Protein AF-A0A8D8T122-F1 (afdb_monomer)

Radius of gyration: 18.02 Å; Cα contacts (8 Å, |Δi|>4): 132; chains: 1; bounding box: 48×34×46 Å

pLDDT: mean 83.06, std 12.0, range [31.55, 92.88]

Mean predicted aligned error: 7.13 Å

Foldseek 3Di:
DLVVLVVVCCVPPVVVCLPLVNDDPDPVSLVVSQVVVLVSLVVSCVVVVHDQPPVDSVVSCVVVVNDGSQLVNLLCLQVVVLCVVVVVDDDPVLVVVWAADDDPDDDLQQQGTDADDDPDPCNCPPSSRVSSVSVSVVVNVVDDSHPDDSVRSVVVSPPPDDDPDD

Solvent-accessible surface area (backbone atoms only — not comparable to full-atom values): 10067 Å² total; per-residue (Å²): 111,71,66,59,54,48,52,50,41,46,67,62,53,46,49,60,58,66,37,83,87,62,61,66,84,52,67,70,55,43,51,54,56,46,48,56,56,49,52,51,49,52,54,48,26,65,75,71,72,51,84,64,66,93,79,51,57,65,66,58,26,64,76,66,72,49,78,57,66,66,60,48,52,53,51,47,34,46,50,51,51,40,30,43,75,71,62,74,42,90,47,72,67,66,54,70,73,57,45,72,44,79,73,94,60,96,60,94,72,51,48,52,46,48,80,82,88,55,96,45,68,68,56,56,62,28,69,71,51,42,24,44,53,51,44,26,57,43,21,63,76,68,50,56,72,87,80,51,51,73,68,54,56,50,57,70,58,68,65,87,73,69,73,86,77,125

Structure (mmCIF, N/CA/C/O backbone):
data_AF-A0A8D8T122-F1
#
_entry.id   AF-A0A8D8T122-F1
#
loop_
_atom_site.group_PDB
_atom_site.id
_atom_site.type_symbol
_atom_site.label_atom_id
_atom_site.label_alt_id
_atom_site.label_comp_id
_atom_site.label_asym_id
_atom_site.label_entity_id
_atom_site.label_seq_id
_atom_site.pdbx_PDB_ins_code
_atom_site.Cartn_x
_atom_site.Cartn_y
_atom_site.Cartn_z
_atom_site.occupancy
_atom_site.B_iso_or_equiv
_atom_site.auth_seq_id
_atom_site.auth_comp_id
_atom_site.auth_asym_id
_atom_site.auth_atom_id
_atom_site.pdbx_PDB_model_num
ATOM 1 N N . MET A 1 1 ? -19.895 -8.029 19.177 1.00 60.66 1 MET A N 1
ATOM 2 C CA . MET A 1 1 ? -20.663 -7.112 18.299 1.00 60.66 1 MET A CA 1
ATOM 3 C C . MET A 1 1 ? -19.751 -6.285 17.391 1.00 60.66 1 MET A C 1
ATOM 5 O O . MET A 1 1 ? -19.967 -6.300 16.189 1.00 60.66 1 MET A O 1
ATOM 9 N N . ASN A 1 2 ? -18.708 -5.633 17.921 1.00 74.38 2 ASN A N 1
ATOM 10 C CA . ASN A 1 2 ? -17.794 -4.807 17.112 1.00 74.38 2 ASN A CA 1
ATOM 11 C C . ASN A 1 2 ? -17.036 -5.600 16.032 1.00 74.38 2 ASN A C 1
ATOM 13 O O . ASN A 1 2 ? -16.929 -5.125 14.909 1.00 74.38 2 ASN A O 1
ATOM 17 N N . GLU A 1 3 ? -16.600 -6.830 16.323 1.00 81.88 3 GLU A N 1
ATOM 18 C CA . GLU A 1 3 ? -15.929 -7.681 15.324 1.00 81.88 3 GLU A CA 1
ATOM 19 C C . GLU A 1 3 ? -16.839 -8.051 14.141 1.00 81.88 3 GLU A C 1
ATOM 21 O O . GLU A 1 3 ? -16.412 -7.989 12.994 1.00 81.88 3 GLU A O 1
ATOM 26 N N . VAL A 1 4 ? -18.126 -8.323 14.383 1.00 90.31 4 VAL A N 1
ATOM 27 C CA . VAL A 1 4 ? -19.098 -8.618 13.310 1.00 90.31 4 VAL A CA 1
ATOM 28 C C . VAL A 1 4 ? -19.284 -7.409 12.388 1.00 90.31 4 VAL A C 1
ATOM 30 O O . VAL A 1 4 ? -19.324 -7.556 11.170 1.00 90.31 4 VAL A O 1
ATOM 33 N N . LEU A 1 5 ? -19.341 -6.200 12.957 1.00 89.12 5 LEU A N 1
ATOM 34 C CA . LEU A 1 5 ? -19.439 -4.960 12.182 1.00 89.12 5 LEU A CA 1
ATOM 35 C C . LEU A 1 5 ? -18.196 -4.726 11.317 1.00 89.12 5 LEU A C 1
ATOM 37 O O . LEU A 1 5 ? -18.330 -4.287 10.177 1.00 89.12 5 LEU A O 1
ATOM 41 N N . LYS A 1 6 ? -17.000 -5.043 11.831 1.00 89.31 6 LYS A N 1
ATOM 42 C CA . LYS A 1 6 ? -15.759 -4.976 11.046 1.00 89.31 6 LYS A CA 1
ATOM 43 C C . LYS A 1 6 ? -15.777 -5.965 9.889 1.00 89.31 6 LYS A C 1
ATOM 45 O O . LYS A 1 6 ? -15.469 -5.571 8.772 1.00 89.31 6 LYS A O 1
ATOM 50 N N . VAL A 1 7 ? -16.174 -7.215 10.139 1.00 91.69 7 VAL A N 1
ATOM 51 C CA . VAL A 1 7 ? -16.274 -8.244 9.092 1.00 91.69 7 VAL A CA 1
ATOM 52 C C . VAL A 1 7 ? -17.243 -7.800 7.998 1.00 91.69 7 VAL A C 1
ATOM 54 O O . VAL A 1 7 ? -16.901 -7.864 6.820 1.00 91.69 7 VAL A O 1
ATOM 57 N N . LEU A 1 8 ? -18.410 -7.269 8.372 1.00 92.88 8 LEU A N 1
ATOM 58 C CA . LEU A 1 8 ? -19.389 -6.759 7.413 1.00 92.88 8 LEU A CA 1
ATOM 59 C C . LEU A 1 8 ? -18.832 -5.579 6.602 1.00 92.88 8 LEU A C 1
ATOM 61 O O . LEU A 1 8 ? -18.941 -5.554 5.378 1.00 92.88 8 LEU A O 1
ATOM 65 N N . TYR A 1 9 ? -18.191 -4.620 7.271 1.00 92.25 9 TYR A N 1
ATOM 66 C CA . TYR A 1 9 ? -17.543 -3.494 6.604 1.00 92.25 9 TYR A CA 1
ATOM 67 C C . TYR A 1 9 ? -16.455 -3.962 5.627 1.00 92.25 9 TYR A C 1
ATOM 69 O O . TYR A 1 9 ? -16.396 -3.475 4.498 1.00 92.25 9 TYR A O 1
ATOM 77 N N . PHE A 1 10 ? -15.630 -4.936 6.019 1.00 90.75 10 PHE A N 1
ATOM 78 C CA . PHE A 1 10 ? -14.584 -5.485 5.159 1.00 90.75 10 PHE A CA 1
ATOM 79 C C . PHE A 1 10 ? -15.148 -6.225 3.946 1.00 90.75 10 PHE A C 1
ATOM 81 O O . PHE A 1 10 ? -14.649 -6.037 2.840 1.00 90.75 10 PHE A O 1
ATOM 88 N N . ALA A 1 11 ? -16.211 -7.005 4.138 1.00 91.69 11 ALA A N 1
ATOM 89 C CA . ALA A 1 11 ? -16.831 -7.782 3.074 1.00 91.69 11 ALA A CA 1
ATOM 90 C C . ALA A 1 11 ? -17.523 -6.911 2.015 1.00 91.69 11 ALA A C 1
ATOM 92 O O . ALA A 1 11 ? -17.420 -7.214 0.829 1.00 91.69 11 ALA A O 1
ATOM 93 N N . TYR A 1 12 ? -18.207 -5.835 2.421 1.00 91.38 12 TYR A N 1
ATOM 94 C CA . TYR A 1 12 ? -19.052 -5.047 1.512 1.00 91.38 12 TYR A CA 1
ATOM 95 C C . TYR A 1 12 ? -18.452 -3.709 1.092 1.00 91.38 12 TYR A C 1
ATOM 97 O O . TYR A 1 12 ? -18.531 -3.337 -0.073 1.00 91.38 12 TYR A O 1
ATOM 105 N N . VAL A 1 13 ? -17.897 -2.949 2.037 1.00 92.19 13 VAL A N 1
ATOM 106 C CA . VAL A 1 13 ? -17.431 -1.584 1.757 1.00 92.19 13 VAL A CA 1
ATOM 107 C C . VAL A 1 13 ? -15.966 -1.616 1.356 1.00 92.19 13 VAL A C 1
ATOM 109 O O . VAL A 1 13 ? -15.599 -1.111 0.298 1.00 92.19 13 VAL A O 1
ATOM 112 N N . ARG A 1 14 ? -15.123 -2.249 2.178 1.00 88.00 14 ARG A N 1
ATOM 113 C CA . ARG A 1 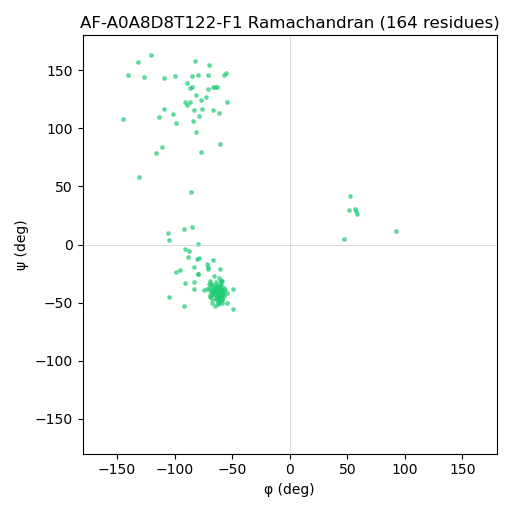14 ? -13.677 -2.269 1.946 1.00 88.00 14 ARG A CA 1
ATOM 114 C C . ARG A 1 14 ? -13.316 -3.003 0.657 1.00 88.00 14 ARG A C 1
ATOM 116 O O . ARG A 1 14 ? -12.491 -2.500 -0.093 1.00 88.00 14 ARG A O 1
ATOM 123 N N . SER A 1 15 ? -13.964 -4.133 0.377 1.00 89.31 15 SER A N 1
ATOM 124 C CA . SER A 1 15 ? -13.764 -4.908 -0.856 1.00 89.31 15 SER A CA 1
ATOM 125 C C . SER A 1 15 ? -13.968 -4.069 -2.125 1.00 89.31 15 SER A C 1
ATOM 127 O O . SER A 1 15 ? -13.155 -4.135 -3.043 1.00 89.31 15 SER A O 1
ATOM 129 N N . VAL A 1 16 ? -14.997 -3.217 -2.155 1.00 89.38 16 VAL A N 1
ATOM 130 C CA . VAL A 1 16 ? -15.258 -2.302 -3.275 1.00 89.38 16 VAL A CA 1
ATOM 131 C C . VAL A 1 16 ? -14.167 -1.239 -3.370 1.00 89.38 16 VAL A C 1
ATOM 133 O O . VAL A 1 16 ? -13.681 -0.959 -4.459 1.00 89.38 16 VAL A O 1
ATOM 136 N N . MET A 1 17 ? -13.746 -0.666 -2.243 1.00 86.38 17 MET A N 1
ATOM 137 C CA . MET A 1 17 ? -12.729 0.395 -2.212 1.00 86.38 17 MET A CA 1
ATOM 138 C C . MET A 1 17 ? -11.312 -0.089 -2.540 1.00 86.38 17 MET A C 1
ATOM 140 O O . MET A 1 17 ? -10.457 0.715 -2.906 1.00 86.38 17 MET A O 1
ATOM 144 N N . GLU A 1 18 ? -11.058 -1.386 -2.388 1.00 82.88 18 GLU A N 1
ATOM 145 C CA . GLU A 1 18 ? -9.779 -2.033 -2.696 1.00 82.88 18 GLU A CA 1
ATOM 146 C C . GLU A 1 18 ? -9.675 -2.487 -4.154 1.00 82.88 18 GLU A C 1
ATOM 148 O O . GLU A 1 18 ? -8.610 -2.918 -4.594 1.00 82.88 18 GLU A O 1
ATOM 153 N N . TYR A 1 19 ? -10.751 -2.364 -4.928 1.00 83.69 19 TYR A N 1
ATOM 154 C CA . TYR A 1 19 ? -10.727 -2.718 -6.336 1.00 83.69 19 TYR A CA 1
ATOM 155 C C . TYR A 1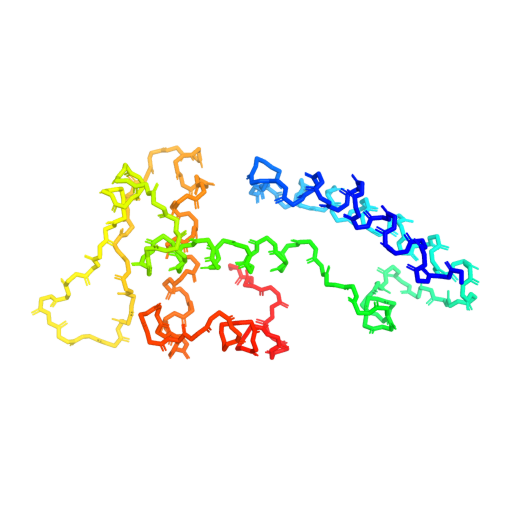 19 ? -9.737 -1.811 -7.102 1.00 83.69 19 TYR A C 1
ATOM 157 O O . TYR A 1 19 ? -9.750 -0.592 -6.908 1.00 83.69 19 TYR A O 1
ATOM 165 N N . PRO A 1 20 ? -8.892 -2.353 -8.005 1.00 73.62 20 PRO A N 1
ATOM 166 C CA . PRO A 1 20 ? -7.758 -1.635 -8.605 1.00 73.62 20 PRO A CA 1
ATOM 167 C C . PRO A 1 20 ? -8.136 -0.377 -9.401 1.00 73.62 20 PRO A C 1
ATOM 169 O O . PRO A 1 20 ? -7.289 0.505 -9.588 1.00 73.62 20 PRO A O 1
ATOM 172 N N . VAL A 1 21 ? -9.397 -0.275 -9.842 1.00 75.38 21 VAL A N 1
ATOM 173 C CA . VAL A 1 21 ? -9.953 0.920 -10.501 1.00 75.38 21 VAL A CA 1
ATOM 174 C C . VAL A 1 21 ? -10.097 2.094 -9.523 1.00 75.38 21 VAL A C 1
ATOM 176 O O . VAL A 1 21 ? -9.888 3.239 -9.915 1.00 75.38 21 VAL A O 1
ATOM 179 N N . TRP A 1 22 ? -10.358 1.841 -8.237 1.00 80.75 22 TRP A N 1
ATOM 180 C CA . TRP A 1 22 ? -10.501 2.867 -7.195 1.00 80.75 22 TRP A CA 1
ATOM 181 C C . TRP A 1 22 ? -9.158 3.273 -6.571 1.00 80.75 22 TRP A C 1
ATOM 183 O O . TRP A 1 22 ? -9.025 3.426 -5.356 1.00 80.75 22 TRP A O 1
ATOM 193 N N . SER A 1 23 ? -8.146 3.491 -7.411 1.00 83.06 23 SER A N 1
ATOM 194 C CA . SER A 1 23 ? -6.827 3.971 -6.990 1.00 83.06 23 SER A CA 1
ATOM 195 C C . SER A 1 23 ? -6.532 5.350 -7.581 1.00 83.06 23 SER A C 1
ATOM 197 O O . SER A 1 23 ? -5.801 5.461 -8.572 1.00 83.06 23 SER A O 1
ATOM 199 N N . PRO A 1 24 ? -7.103 6.415 -6.998 1.00 86.81 24 PRO A N 1
ATOM 200 C CA . PRO A 1 24 ? -6.899 7.761 -7.490 1.00 86.81 24 PRO A CA 1
ATOM 201 C C . PRO A 1 24 ? -5.478 8.252 -7.222 1.00 86.81 24 PRO A C 1
ATOM 203 O O . PRO A 1 24 ? -4.881 7.980 -6.178 1.00 86.81 24 PRO A O 1
ATOM 206 N N . HIS A 1 25 ? -4.969 9.055 -8.151 1.00 85.94 25 HIS A N 1
ATOM 207 C CA . HIS A 1 25 ? -3.702 9.750 -7.964 1.00 85.94 25 HIS A CA 1
ATOM 208 C C . HIS A 1 25 ? -3.866 11.056 -7.174 1.00 85.94 25 HIS A C 1
ATOM 210 O O . HIS A 1 25 ? -3.016 11.397 -6.355 1.00 85.94 25 HIS A O 1
ATOM 216 N N . TYR A 1 26 ? -4.955 11.792 -7.405 1.00 89.25 26 TYR A N 1
ATOM 217 C CA . TYR A 1 26 ? -5.130 13.112 -6.811 1.00 89.25 26 TYR A CA 1
ATOM 218 C C . TYR A 1 26 ? -5.393 13.033 -5.308 1.00 89.25 26 TYR A C 1
ATOM 220 O O . TYR A 1 26 ? -6.272 12.302 -4.852 1.00 89.25 26 TYR A O 1
ATOM 228 N N . GLU A 1 27 ? -4.693 13.874 -4.551 1.00 88.62 27 GLU A N 1
ATOM 229 C CA . GLU A 1 27 ? -4.767 13.909 -3.089 1.00 88.62 27 GLU A CA 1
ATOM 230 C C . GLU 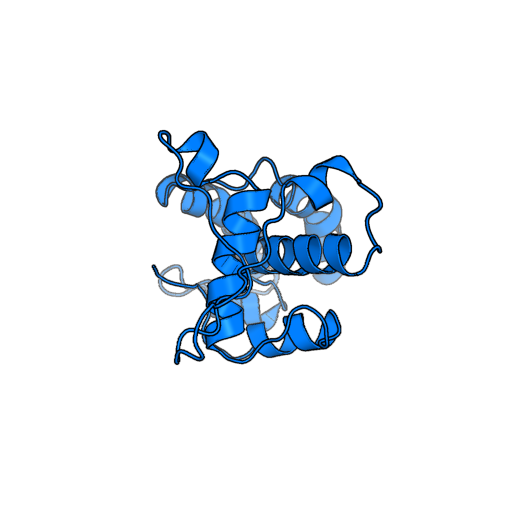A 1 27 ? -6.194 14.124 -2.565 1.00 88.62 27 GLU A C 1
ATOM 232 O O . GLU A 1 27 ? -6.626 13.473 -1.617 1.00 88.62 27 GLU A O 1
ATOM 237 N N . TYR A 1 28 ? -6.980 14.984 -3.218 1.00 91.94 28 TYR A N 1
ATOM 238 C CA . TYR A 1 28 ? -8.370 15.204 -2.814 1.00 91.94 28 TYR A CA 1
ATOM 239 C C . TYR A 1 28 ? -9.222 13.932 -2.964 1.00 91.94 28 TYR A C 1
ATOM 241 O O . TYR A 1 28 ? -10.044 13.640 -2.100 1.00 91.94 28 TYR A O 1
ATOM 249 N N . GLN A 1 29 ? -9.007 13.144 -4.023 1.00 89.81 29 GLN A N 1
ATOM 250 C CA . GLN A 1 29 ? -9.738 11.896 -4.262 1.00 89.81 29 GLN A CA 1
ATOM 251 C C . GLN A 1 29 ? -9.311 10.813 -3.274 1.00 89.81 29 GLN A C 1
ATOM 253 O O . GLN A 1 29 ? -10.159 10.074 -2.777 1.00 89.81 29 GLN A O 1
ATOM 258 N N . LYS A 1 30 ? -8.016 10.751 -2.939 1.00 89.75 30 LYS A N 1
ATOM 259 C CA . LYS A 1 30 ? -7.519 9.882 -1.865 1.00 89.75 30 LYS A CA 1
ATOM 260 C C . LYS A 1 30 ? -8.197 10.220 -0.538 1.00 89.75 30 LYS A C 1
ATOM 262 O O . LYS A 1 30 ? -8.738 9.324 0.102 1.00 89.75 30 LYS A O 1
ATOM 267 N N . LYS A 1 31 ? -8.267 11.508 -0.176 1.00 90.50 31 LYS A N 1
ATOM 268 C CA . LYS A 1 31 ? -8.971 11.984 1.029 1.00 90.50 31 LYS A CA 1
ATOM 269 C C . LYS A 1 31 ? -10.464 11.661 1.008 1.00 90.50 31 LYS A C 1
ATOM 271 O O . LYS A 1 31 ? -11.015 11.301 2.045 1.00 90.50 31 LYS A O 1
ATOM 276 N N . LEU A 1 32 ? -11.121 11.761 -0.149 1.00 91.06 32 LEU A N 1
ATOM 277 C CA . LEU A 1 32 ? -12.528 11.376 -0.299 1.00 91.06 32 LEU A CA 1
ATOM 278 C C . LEU A 1 32 ? -12.731 9.881 -0.043 1.00 91.06 32 LEU A C 1
ATOM 280 O O . LEU A 1 32 ? -13.643 9.526 0.701 1.00 91.06 32 LEU A O 1
ATOM 284 N N . LEU A 1 33 ? -11.869 9.015 -0.582 1.00 91.00 33 LEU A N 1
ATOM 285 C CA . LEU A 1 33 ? -11.914 7.588 -0.260 1.00 91.00 33 LEU A CA 1
ATOM 286 C C . LEU A 1 33 ? -11.663 7.364 1.234 1.00 91.00 33 LEU A C 1
ATOM 288 O O . LEU A 1 33 ? -12.485 6.742 1.899 1.00 91.00 33 LEU A O 1
ATOM 292 N N . GLU A 1 34 ? -10.608 7.943 1.803 1.00 90.56 34 GLU A N 1
ATOM 293 C CA . GLU A 1 34 ? -10.305 7.776 3.230 1.00 90.56 34 GLU A CA 1
ATOM 294 C C . GLU A 1 34 ? -11.452 8.262 4.131 1.00 90.56 34 GLU A C 1
ATOM 296 O O . GLU A 1 34 ? -11.729 7.672 5.172 1.00 90.56 34 GLU A O 1
ATOM 301 N N . SER A 1 35 ? -12.207 9.279 3.701 1.00 91.12 35 SER A N 1
ATOM 302 C CA . SER A 1 35 ? -13.375 9.775 4.435 1.00 91.12 35 SER A CA 1
ATOM 303 C C . SER A 1 35 ? -14.480 8.724 4.617 1.00 91.12 35 SER A C 1
ATOM 305 O O . SER A 1 35 ? -15.192 8.760 5.625 1.00 91.12 35 SER A O 1
ATOM 307 N N . VAL A 1 36 ? -14.610 7.763 3.693 1.00 92.44 36 VAL A N 1
ATOM 308 C CA . VAL A 1 36 ? -15.554 6.641 3.818 1.00 92.44 36 VAL A CA 1
ATOM 309 C C . VAL A 1 36 ? -15.104 5.704 4.938 1.00 92.44 36 VAL A C 1
ATOM 311 O O . VAL A 1 36 ? -15.915 5.361 5.801 1.00 92.44 36 VAL A O 1
ATOM 314 N N . GLN A 1 37 ? -13.808 5.373 4.993 1.00 91.44 37 GLN A N 1
ATOM 315 C CA . GLN A 1 37 ? -13.232 4.613 6.106 1.00 91.44 37 GLN A CA 1
ATOM 316 C C . GLN A 1 37 ? -13.386 5.379 7.424 1.00 91.44 37 GLN A C 1
ATOM 318 O O . GLN A 1 37 ? -13.893 4.830 8.401 1.00 91.44 37 GLN A O 1
ATOM 323 N N . HIS A 1 38 ? -13.062 6.672 7.453 1.00 91.69 38 HIS A N 1
ATOM 324 C CA . HIS A 1 38 ? -13.217 7.503 8.647 1.00 91.69 38 HIS A CA 1
ATOM 325 C C . HIS A 1 38 ? -14.671 7.582 9.129 1.00 91.69 38 HIS A C 1
ATOM 327 O O . HIS A 1 38 ? -14.916 7.613 10.333 1.00 91.69 38 HIS A O 1
ATOM 333 N N . ARG A 1 39 ? -15.661 7.577 8.226 1.00 92.25 39 ARG A N 1
ATOM 334 C CA . ARG A 1 39 ? -17.081 7.520 8.607 1.00 92.25 39 ARG A CA 1
ATOM 335 C C . ARG A 1 39 ? -17.399 6.231 9.368 1.00 92.25 39 ARG A C 1
ATOM 337 O O . ARG A 1 39 ? -18.104 6.287 10.375 1.00 92.25 39 ARG A O 1
ATOM 344 N N . PHE A 1 40 ? -16.841 5.101 8.941 1.00 91.38 40 PHE A N 1
ATOM 345 C CA . PHE A 1 40 ? -16.953 3.842 9.676 1.00 91.38 40 PHE A CA 1
ATOM 346 C C . PHE A 1 40 ? -16.212 3.888 11.023 1.00 91.38 40 PHE A C 1
ATOM 348 O O . PHE A 1 40 ? -16.762 3.464 12.039 1.00 91.38 40 PHE A O 1
ATOM 355 N N . LEU A 1 41 ? -15.017 4.484 11.079 1.00 90.44 41 LEU A N 1
ATOM 356 C CA . LEU A 1 41 ? -14.271 4.649 12.333 1.00 90.44 41 LEU A CA 1
ATOM 357 C C . LEU A 1 41 ? -15.007 5.534 13.346 1.00 90.44 41 LEU A C 1
ATOM 359 O O . LEU A 1 41 ? -15.030 5.203 14.527 1.00 90.44 41 LEU A O 1
ATOM 363 N N . LYS A 1 42 ? -15.670 6.613 12.906 1.00 90.88 42 LYS A N 1
ATOM 364 C CA . LYS A 1 42 ? -16.540 7.435 13.770 1.00 90.88 42 LYS A CA 1
ATOM 365 C C . LYS A 1 42 ? -17.682 6.618 14.362 1.00 90.88 42 LYS A C 1
ATOM 367 O O . LYS A 1 42 ? -17.990 6.750 15.544 1.00 90.88 42 LYS A O 1
ATOM 372 N N . PHE A 1 43 ? -18.300 5.767 13.547 1.00 90.31 43 PHE A N 1
ATOM 373 C CA . PHE A 1 43 ? -19.358 4.876 14.010 1.00 90.31 43 PHE A CA 1
ATOM 374 C C . PHE A 1 43 ? -18.841 3.862 15.042 1.00 90.31 43 PHE A C 1
ATOM 376 O O . PHE A 1 43 ? -19.488 3.649 16.070 1.00 90.31 43 PHE A O 1
ATOM 383 N N . LEU 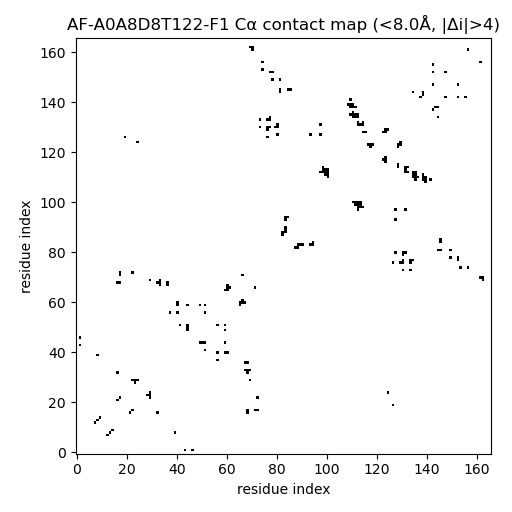A 1 44 ? -17.654 3.289 14.817 1.00 89.25 44 LEU A N 1
ATOM 384 C CA . LEU A 1 44 ? -16.999 2.416 15.792 1.00 89.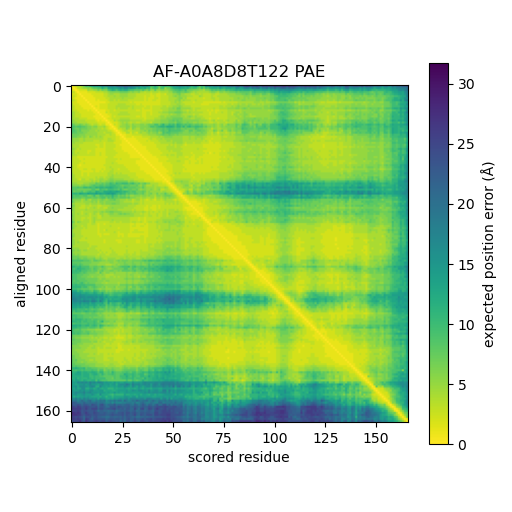25 44 LEU A CA 1
ATOM 385 C C . LEU A 1 44 ? -16.669 3.156 17.090 1.00 89.25 44 LEU A C 1
ATOM 387 O O . LEU A 1 44 ? -17.020 2.658 18.153 1.00 89.25 44 LEU A O 1
ATOM 391 N N . ALA A 1 45 ? -16.089 4.355 17.007 1.00 89.44 45 ALA A N 1
ATOM 392 C CA . ALA A 1 45 ? -15.749 5.184 18.162 1.00 89.44 45 ALA A CA 1
ATOM 393 C C . ALA A 1 45 ? -16.975 5.505 19.024 1.00 89.44 45 ALA A C 1
ATOM 395 O O . ALA A 1 45 ? -16.929 5.403 20.249 1.00 89.44 45 ALA A O 1
ATOM 396 N N . PHE A 1 46 ? -18.105 5.815 18.382 1.00 88.88 46 PHE A N 1
ATOM 397 C CA . PHE A 1 46 ? -19.376 6.019 19.072 1.00 88.88 46 PHE A CA 1
ATOM 398 C C . PHE A 1 46 ? -19.834 4.756 19.818 1.00 88.88 46 PHE A C 1
ATOM 400 O O . PHE A 1 46 ? -20.266 4.832 20.967 1.00 88.88 46 PHE A O 1
ATOM 407 N N . LYS A 1 47 ? -19.701 3.577 19.199 1.00 87.56 47 LYS A N 1
ATOM 408 C CA . LYS A 1 47 ? -20.054 2.292 19.825 1.00 87.56 47 LYS A CA 1
ATOM 409 C C . LYS A 1 47 ? -19.099 1.887 20.951 1.00 87.56 47 LYS A C 1
ATOM 411 O O . LYS A 1 47 ? -19.549 1.277 21.918 1.00 87.56 47 LYS A O 1
ATOM 416 N N . THR A 1 48 ? -17.813 2.210 20.844 1.00 85.88 48 THR A N 1
ATOM 417 C CA . THR A 1 48 ? -16.778 1.879 21.839 1.00 85.88 48 THR A CA 1
ATOM 418 C C . THR A 1 48 ? -16.586 2.959 22.902 1.00 85.88 48 THR A C 1
ATOM 420 O O . THR A 1 48 ? -15.822 2.745 23.839 1.00 85.88 48 THR A O 1
ATOM 423 N N . LYS A 1 49 ? -17.296 4.092 22.790 1.00 86.31 49 LYS A N 1
ATOM 424 C CA . LYS A 1 49 ? -17.149 5.288 23.638 1.00 86.31 49 LYS A CA 1
ATOM 425 C C . LYS A 1 49 ? -15.720 5.854 23.641 1.00 86.31 49 LYS A C 1
ATOM 427 O O . LYS A 1 49 ? -15.283 6.438 24.629 1.00 86.31 49 LYS A O 1
ATOM 432 N N . GLN A 1 50 ? -14.998 5.692 22.534 1.00 84.94 50 GLN A N 1
ATOM 433 C CA . GLN A 1 50 ? -13.654 6.235 22.353 1.00 84.94 50 GLN A CA 1
ATOM 434 C C . GLN A 1 50 ? -13.735 7.651 21.771 1.00 84.94 50 GLN A C 1
ATOM 436 O O . GLN A 1 50 ? -14.549 7.926 20.889 1.00 84.94 50 GLN A O 1
ATOM 441 N N . GLN A 1 51 ? -12.896 8.565 22.260 1.00 83.38 51 GLN A N 1
ATOM 442 C CA . GLN A 1 51 ? -12.832 9.927 21.730 1.00 83.38 51 GLN A CA 1
ATOM 443 C C . GLN A 1 51 ? -11.903 10.006 20.514 1.00 83.38 51 GLN A C 1
ATOM 445 O O . GLN A 1 51 ? -10.877 9.330 20.468 1.00 83.38 51 GLN A O 1
ATOM 450 N N . ILE A 1 52 ? -12.264 10.861 19.552 1.00 84.94 52 ILE A N 1
ATOM 451 C CA . ILE A 1 52 ? -11.441 11.193 18.379 1.00 84.94 52 ILE A CA 1
ATOM 452 C C . ILE A 1 52 ? -10.977 12.647 18.516 1.00 84.94 52 ILE A C 1
ATOM 454 O O . ILE A 1 52 ? -11.649 13.550 18.007 1.00 84.94 52 ILE A O 1
ATOM 458 N N . PRO A 1 53 ? -9.884 12.919 19.245 1.00 81.81 53 PRO A N 1
ATOM 459 C CA . PRO A 1 53 ? -9.382 14.280 19.368 1.00 81.81 53 PRO A CA 1
ATOM 460 C C . PRO A 1 53 ? -8.905 14.781 18.000 1.00 81.81 53 PRO A C 1
ATOM 462 O O . PRO A 1 53 ? -8.227 14.063 17.272 1.00 81.81 53 PRO A O 1
ATOM 465 N N . ASN A 1 54 ? -9.263 16.016 17.640 1.00 81.31 54 ASN A N 1
ATOM 466 C CA . ASN A 1 54 ? -8.740 16.724 16.462 1.00 81.31 54 ASN A CA 1
ATOM 467 C C . ASN A 1 54 ? -8.819 15.961 15.124 1.00 81.31 54 ASN A C 1
ATOM 469 O O . ASN A 1 54 ? -8.004 16.200 14.239 1.00 81.31 54 ASN A O 1
ATOM 473 N N . HIS A 1 55 ? -9.807 15.076 14.949 1.00 80.31 55 HIS A N 1
ATOM 474 C CA . HIS A 1 55 ? -9.913 14.211 13.764 1.00 80.31 55 HIS A CA 1
ATOM 475 C C . HIS A 1 55 ? -8.685 13.303 13.544 1.00 80.31 55 HIS A C 1
ATOM 477 O O . HIS A 1 55 ? -8.423 12.903 12.410 1.00 80.31 55 HIS A O 1
ATOM 483 N N . ASP A 1 56 ? -7.948 12.957 14.604 1.00 84.31 56 ASP A N 1
ATOM 484 C CA . ASP A 1 56 ? -6.887 11.956 14.533 1.00 84.31 56 ASP A CA 1
ATOM 485 C C . ASP A 1 56 ? -7.474 10.546 14.686 1.00 84.31 56 ASP A C 1
ATOM 487 O O . ASP A 1 56 ? -7.902 10.130 15.766 1.00 84.31 56 ASP A O 1
ATOM 491 N N . TYR A 1 57 ? -7.525 9.811 13.575 1.00 84.81 57 TYR A N 1
ATOM 492 C CA . TYR A 1 57 ? -8.088 8.461 13.519 1.00 84.81 57 TYR A CA 1
ATOM 493 C C . TYR A 1 57 ? -7.061 7.365 13.828 1.00 84.81 57 TYR A C 1
ATOM 495 O O . TYR A 1 57 ? -7.469 6.231 14.097 1.00 84.81 57 TYR A O 1
ATOM 503 N N . LYS A 1 58 ? -5.761 7.699 13.897 1.00 83.00 58 LYS A N 1
ATOM 504 C CA . LYS A 1 58 ? -4.665 6.727 14.059 1.00 83.00 58 LYS A CA 1
ATOM 505 C C . LYS A 1 58 ? -4.822 5.855 15.302 1.00 83.00 58 LYS A C 1
ATOM 507 O O . LYS A 1 58 ? -4.531 4.661 15.281 1.00 83.00 58 LYS A O 1
ATOM 512 N N . ALA A 1 59 ? -5.308 6.438 16.399 1.00 83.00 59 ALA A N 1
ATOM 513 C CA . ALA A 1 59 ? -5.490 5.718 17.656 1.00 83.00 59 ALA A CA 1
ATOM 514 C C . ALA A 1 59 ? -6.558 4.618 17.538 1.00 83.00 59 ALA A C 1
ATOM 516 O O . ALA A 1 59 ? -6.366 3.505 18.026 1.00 83.00 59 ALA A O 1
ATOM 517 N N . ILE A 1 60 ? -7.671 4.906 16.862 1.00 84.62 60 ILE A N 1
ATOM 518 C CA . ILE A 1 60 ? -8.773 3.954 16.659 1.00 84.62 60 ILE A CA 1
ATOM 519 C C . ILE A 1 60 ? -8.389 2.912 15.614 1.00 84.62 60 ILE A C 1
ATOM 521 O O . ILE A 1 60 ? -8.679 1.732 15.797 1.00 84.62 60 ILE A O 1
ATOM 525 N N . GLU A 1 61 ? -7.694 3.332 14.559 1.00 85.75 61 GLU A N 1
ATOM 526 C CA . GLU A 1 61 ? -7.106 2.445 13.555 1.00 85.75 61 GLU A CA 1
ATOM 527 C C . GLU A 1 61 ? -6.210 1.396 14.212 1.00 85.75 61 GLU A C 1
ATOM 529 O O . GLU A 1 61 ? -6.436 0.199 14.032 1.00 85.75 61 GLU A O 1
ATOM 534 N N . LYS A 1 62 ? -5.290 1.825 15.084 1.00 83.56 62 LYS A N 1
ATOM 535 C CA . LYS A 1 62 ? -4.415 0.924 15.844 1.00 83.56 62 LYS A CA 1
ATOM 536 C C . LYS A 1 62 ? -5.186 0.051 16.836 1.00 83.56 62 LYS A C 1
ATOM 538 O O . LYS A 1 62 ? -4.929 -1.141 16.928 1.00 83.56 62 LYS A O 1
ATOM 543 N N . THR A 1 63 ? -6.172 0.611 17.539 1.00 83.62 63 THR A N 1
ATOM 544 C CA . THR A 1 63 ? -6.997 -0.134 18.515 1.00 83.62 63 THR A CA 1
ATOM 545 C C . THR A 1 63 ? -7.817 -1.243 17.843 1.00 83.62 63 THR A C 1
ATOM 547 O O . THR A 1 63 ? -8.100 -2.282 18.440 1.00 83.62 63 THR A O 1
ATOM 550 N N . HIS A 1 64 ? -8.232 -1.030 16.595 1.00 81.94 64 HIS A N 1
ATOM 551 C CA . HIS A 1 64 ? -9.068 -1.963 15.847 1.00 81.94 64 HIS A CA 1
ATOM 552 C C . HIS A 1 64 ? -8.327 -2.753 14.766 1.00 81.94 64 HIS A C 1
ATOM 554 O O . HIS A 1 64 ? -8.985 -3.540 14.081 1.00 81.94 64 HIS A O 1
ATOM 560 N N . ASN A 1 65 ? -7.005 -2.584 14.652 1.00 83.81 65 ASN A N 1
ATOM 561 C CA . ASN A 1 65 ? -6.152 -3.157 13.607 1.00 83.81 65 ASN A CA 1
ATOM 562 C C . ASN A 1 65 ? -6.671 -2.858 12.187 1.00 83.81 65 ASN A C 1
ATOM 564 O O . ASN A 1 65 ? -6.698 -3.721 11.307 1.00 83.81 65 ASN A O 1
ATOM 568 N N . ILE A 1 66 ? -7.136 -1.627 11.962 1.00 85.25 66 ILE A N 1
ATOM 569 C CA . ILE A 1 66 ? -7.609 -1.154 10.661 1.00 85.25 66 ILE A CA 1
ATOM 570 C C . ILE A 1 66 ? -6.506 -0.307 10.034 1.00 85.25 66 ILE A C 1
ATOM 572 O O . ILE A 1 66 ? -6.209 0.775 10.511 1.00 85.25 66 ILE A O 1
ATOM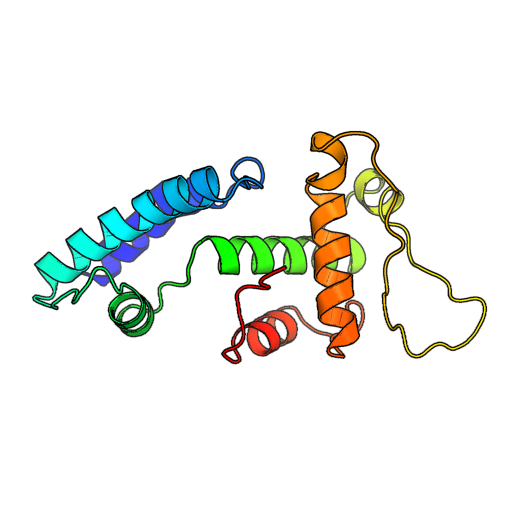 576 N N . ILE A 1 67 ? -5.923 -0.803 8.947 1.00 84.88 67 ILE A N 1
ATOM 577 C CA . ILE A 1 67 ? -4.915 -0.077 8.163 1.00 84.88 67 ILE A CA 1
ATOM 578 C C . ILE A 1 67 ? -5.599 0.949 7.240 1.00 84.88 67 ILE A C 1
ATOM 580 O O . ILE A 1 67 ? -6.680 0.672 6.706 1.00 84.88 67 ILE A O 1
ATOM 584 N N . ASN A 1 68 ? -4.957 2.092 7.003 1.00 84.88 68 ASN A N 1
ATOM 585 C CA . ASN A 1 68 ? -5.381 3.110 6.034 1.00 84.88 68 ASN A CA 1
ATOM 586 C C . ASN A 1 68 ? -5.541 2.517 4.629 1.00 84.88 68 ASN A C 1
ATOM 588 O O . ASN A 1 68 ? -4.806 1.603 4.229 1.00 84.88 68 ASN A O 1
ATOM 592 N N . LEU A 1 69 ? -6.481 3.050 3.847 1.00 85.94 69 LEU A N 1
ATOM 593 C CA . LEU A 1 69 ? -6.745 2.508 2.511 1.00 85.94 69 LEU A CA 1
ATOM 594 C C . LEU A 1 69 ? -5.566 2.735 1.568 1.00 85.94 69 LEU A C 1
ATOM 596 O O . LEU A 1 69 ? -5.293 1.886 0.726 1.00 85.94 69 LEU A O 1
ATOM 600 N N . GLU A 1 70 ? -4.850 3.854 1.698 1.00 84.94 70 GLU A N 1
ATOM 601 C CA . GLU A 1 70 ? -3.669 4.118 0.869 1.00 84.94 70 GLU A CA 1
ATOM 602 C C . GLU A 1 70 ? -2.562 3.090 1.089 1.00 84.94 70 GLU A C 1
ATOM 604 O O . GLU A 1 70 ? -2.113 2.473 0.123 1.00 84.94 70 GLU A O 1
ATOM 609 N N . ALA A 1 71 ? -2.192 2.845 2.347 1.00 84.12 71 ALA A N 1
ATOM 610 C CA . ALA A 1 71 ? -1.182 1.848 2.683 1.00 84.12 71 ALA A CA 1
ATOM 611 C C . ALA A 1 71 ? -1.592 0.454 2.181 1.00 84.12 71 ALA A C 1
ATOM 613 O O . ALA A 1 71 ? -0.781 -0.272 1.609 1.00 84.12 71 ALA A O 1
ATOM 614 N N . ARG A 1 72 ? -2.878 0.100 2.287 1.00 85.69 72 ARG A N 1
ATOM 615 C CA . ARG A 1 72 ? -3.372 -1.171 1.744 1.00 85.69 72 ARG A CA 1
ATOM 616 C C . ARG A 1 72 ? -3.324 -1.256 0.232 1.00 85.69 72 ARG A C 1
ATOM 618 O O . ARG A 1 72 ? -2.931 -2.295 -0.281 1.00 85.69 72 ARG A O 1
ATOM 625 N N . ARG A 1 73 ? -3.676 -0.193 -0.493 1.00 86.31 73 ARG A N 1
ATOM 626 C CA . ARG A 1 73 ? -3.525 -0.162 -1.957 1.00 86.31 73 ARG A CA 1
ATOM 627 C C . ARG A 1 73 ? -2.069 -0.377 -2.361 1.00 86.31 73 ARG A C 1
ATOM 629 O O . ARG A 1 73 ? -1.801 -1.154 -3.264 1.00 86.31 73 ARG A O 1
ATOM 636 N N . GLN A 1 74 ? -1.138 0.242 -1.643 1.00 85.94 74 GLN A N 1
ATOM 637 C CA . GLN A 1 74 ? 0.297 0.082 -1.877 1.00 85.94 74 GLN A CA 1
ATOM 638 C C . GLN A 1 74 ? 0.774 -1.355 -1.597 1.00 85.94 74 GLN A C 1
ATOM 640 O O . GLN A 1 74 ? 1.546 -1.912 -2.375 1.00 85.94 74 GLN A O 1
ATOM 645 N N . ILE A 1 75 ? 0.263 -1.989 -0.539 1.00 85.75 75 ILE A N 1
ATOM 646 C CA . ILE A 1 75 ? 0.477 -3.416 -0.256 1.00 85.75 75 ILE A CA 1
ATOM 647 C C . ILE A 1 75 ? -0.080 -4.297 -1.384 1.00 85.75 75 ILE A C 1
ATOM 649 O O . ILE A 1 75 ? 0.585 -5.238 -1.825 1.00 85.75 75 ILE A O 1
ATOM 653 N N . TYR A 1 76 ? -1.284 -4.005 -1.878 1.00 86.25 76 TYR A N 1
ATOM 654 C CA . TYR A 1 76 ? -1.870 -4.744 -2.995 1.00 86.25 76 TYR A CA 1
ATOM 655 C C . TYR A 1 76 ? -1.067 -4.574 -4.278 1.00 86.25 76 TYR A C 1
ATOM 657 O O . TYR A 1 76 ? -0.800 -5.568 -4.938 1.00 86.25 76 TYR A O 1
ATOM 665 N N . ASP A 1 77 ? -0.622 -3.361 -4.598 1.00 88.75 77 ASP A N 1
ATOM 666 C CA . ASP A 1 77 ? 0.227 -3.097 -5.761 1.00 88.75 77 ASP A CA 1
ATOM 667 C C . ASP A 1 77 ? 1.544 -3.905 -5.676 1.00 88.75 77 ASP A C 1
ATOM 669 O O . ASP A 1 77 ? 1.972 -4.532 -6.650 1.00 88.75 77 ASP A O 1
ATOM 673 N N . LEU A 1 78 ? 2.168 -3.961 -4.491 1.00 87.50 78 LEU A N 1
ATOM 674 C CA . LEU A 1 78 ? 3.386 -4.747 -4.266 1.00 87.50 78 LEU A CA 1
ATOM 675 C C . LEU A 1 78 ? 3.149 -6.250 -4.418 1.00 87.50 78 LEU A C 1
ATOM 677 O O . LEU A 1 78 ? 3.855 -6.923 -5.174 1.00 87.50 78 LEU A O 1
ATOM 681 N N . THR A 1 79 ? 2.154 -6.774 -3.704 1.00 87.75 79 THR A N 1
ATOM 682 C CA . THR A 1 79 ? 1.825 -8.204 -3.724 1.00 87.75 79 THR A CA 1
ATOM 683 C C . THR A 1 79 ? 1.363 -8.647 -5.107 1.00 87.75 79 THR A C 1
ATOM 685 O O . THR A 1 79 ? 1.766 -9.711 -5.559 1.00 87.75 79 THR A O 1
ATOM 688 N N . PHE A 1 80 ? 0.595 -7.825 -5.819 1.00 88.62 80 PHE A N 1
ATOM 689 C CA . PHE A 1 80 ? 0.153 -8.096 -7.183 1.00 88.62 80 PHE A CA 1
ATOM 690 C C . PHE A 1 80 ? 1.334 -8.291 -8.139 1.00 88.62 80 PHE A C 1
ATOM 692 O O . PHE A 1 80 ? 1.390 -9.309 -8.827 1.00 88.62 80 PHE A O 1
ATOM 699 N N . LEU A 1 81 ? 2.313 -7.378 -8.143 1.00 90.31 81 LEU A N 1
ATOM 700 C CA . LEU A 1 81 ? 3.477 -7.515 -9.024 1.00 90.31 81 LEU A CA 1
ATOM 701 C C . LEU A 1 81 ? 4.346 -8.723 -8.649 1.00 90.31 81 LEU A C 1
ATOM 703 O O . LEU A 1 81 ? 4.769 -9.463 -9.534 1.00 90.31 81 LEU A O 1
ATOM 707 N N . HIS A 1 82 ? 4.566 -8.963 -7.353 1.00 89.62 82 HIS A N 1
ATOM 708 C CA . HIS A 1 82 ? 5.282 -10.152 -6.882 1.00 89.62 82 HIS A CA 1
ATOM 709 C C . HIS A 1 82 ? 4.612 -11.440 -7.371 1.00 89.62 82 HIS A C 1
ATOM 711 O O . HIS A 1 82 ? 5.280 -12.344 -7.863 1.00 89.62 82 HIS A O 1
ATOM 717 N N . LYS A 1 83 ? 3.280 -11.512 -7.284 1.00 89.56 83 LYS A N 1
ATOM 718 C CA . LYS A 1 83 ? 2.508 -12.667 -7.747 1.00 89.56 83 LYS A CA 1
ATOM 719 C C . LYS A 1 83 ? 2.601 -12.891 -9.253 1.00 89.56 83 LYS A C 1
ATOM 721 O O . LYS A 1 83 ? 2.645 -14.039 -9.680 1.00 89.56 83 LYS A O 1
ATOM 726 N N . ILE A 1 84 ? 2.645 -11.826 -10.054 1.00 91.25 84 ILE A N 1
ATOM 727 C CA . ILE A 1 84 ? 2.865 -11.951 -11.503 1.00 91.25 84 ILE A CA 1
ATOM 728 C C . ILE A 1 84 ? 4.257 -12.528 -11.778 1.00 91.25 84 ILE A C 1
ATOM 730 O O . ILE A 1 84 ? 4.393 -13.470 -12.552 1.00 91.25 84 ILE A O 1
ATOM 734 N N . ILE A 1 85 ? 5.288 -11.996 -11.119 1.00 89.56 85 ILE A N 1
ATOM 735 C CA . ILE A 1 85 ? 6.685 -12.391 -11.352 1.00 89.56 85 ILE A CA 1
ATOM 736 C C . ILE A 1 85 ? 6.951 -13.830 -10.911 1.00 89.56 85 ILE A C 1
ATOM 738 O O . ILE A 1 85 ? 7.603 -14.581 -11.630 1.00 89.56 85 ILE A O 1
ATOM 742 N N . ASN A 1 86 ? 6.400 -14.232 -9.766 1.00 87.81 86 ASN A N 1
ATOM 743 C CA . ASN A 1 86 ? 6.542 -15.585 -9.231 1.00 87.81 86 ASN A CA 1
ATOM 744 C C . ASN A 1 86 ? 5.517 -16.572 -9.806 1.00 87.81 86 ASN A C 1
ATOM 746 O O . ASN A 1 86 ? 5.357 -17.674 -9.285 1.00 87.81 86 ASN A O 1
ATOM 750 N N . ASN A 1 87 ? 4.847 -16.194 -10.901 1.00 86.19 87 ASN A N 1
ATOM 751 C CA . ASN A 1 87 ? 3.920 -17.036 -11.649 1.00 86.19 87 ASN A CA 1
ATOM 752 C C . ASN A 1 87 ? 2.745 -17.580 -10.805 1.00 86.19 87 ASN A C 1
ATOM 754 O O . ASN A 1 87 ? 2.205 -18.639 -11.103 1.00 86.19 87 ASN A O 1
ATOM 758 N N . GLU A 1 88 ? 2.327 -16.852 -9.765 1.00 88.25 88 GLU A N 1
ATOM 759 C CA . GLU A 1 88 ? 1.069 -17.107 -9.045 1.00 88.25 88 GLU A CA 1
ATOM 760 C C . GLU A 1 88 ? -0.140 -16.542 -9.812 1.00 88.25 88 GLU A C 1
ATOM 762 O O . GLU A 1 88 ? -1.264 -17.017 -9.655 1.00 88.25 88 GLU A O 1
ATOM 767 N N . ILE A 1 89 ? 0.081 -15.514 -10.642 1.00 88.06 89 ILE A N 1
ATOM 768 C CA . ILE A 1 89 ? -0.909 -14.965 -11.575 1.00 88.06 89 ILE A CA 1
ATOM 769 C C . ILE A 1 89 ? -0.428 -15.245 -12.997 1.00 88.06 89 ILE A C 1
ATOM 771 O O . ILE A 1 89 ? 0.523 -14.630 -13.476 1.00 88.06 89 ILE A O 1
ATOM 775 N N . HIS A 1 90 ? -1.115 -16.153 -13.689 1.00 88.88 90 HIS A N 1
ATOM 776 C CA . HIS A 1 90 ? -0.784 -16.523 -15.061 1.00 88.88 90 HIS A CA 1
ATOM 777 C C . HIS A 1 90 ? -1.362 -15.509 -16.053 1.00 88.88 90 HIS A C 1
ATOM 779 O O . HIS A 1 90 ? -2.530 -15.577 -16.433 1.00 88.88 90 HIS A O 1
ATOM 785 N N . SER A 1 91 ? -0.536 -14.556 -16.479 1.00 90.00 91 SER A N 1
ATOM 786 C CA . SER A 1 91 ? -0.856 -13.649 -17.582 1.00 90.00 91 SER A CA 1
ATOM 787 C C . SER A 1 91 ? 0.411 -13.330 -18.367 1.00 90.00 91 SER A C 1
ATOM 789 O O . SER A 1 91 ? 1.282 -12.603 -17.887 1.00 90.00 91 SER A O 1
ATOM 791 N N . SER A 1 92 ? 0.506 -13.878 -19.580 1.00 89.06 92 SER A N 1
ATOM 792 C CA . SER A 1 92 ? 1.611 -13.601 -20.506 1.00 89.06 92 SER A CA 1
ATOM 793 C C . SER A 1 92 ? 1.691 -12.122 -20.859 1.00 89.06 92 SER A C 1
ATOM 795 O O . SER A 1 92 ? 2.782 -11.565 -20.927 1.00 89.06 92 SER A O 1
ATOM 797 N N . ASP A 1 93 ? 0.535 -11.486 -21.035 1.00 90.94 93 ASP A N 1
ATOM 798 C CA . ASP A 1 93 ? 0.438 -10.102 -21.488 1.00 90.94 93 ASP A CA 1
ATOM 799 C C . ASP A 1 93 ? 0.981 -9.155 -20.414 1.00 90.94 93 ASP A C 1
ATOM 801 O O . ASP A 1 93 ? 1.887 -8.366 -20.679 1.00 90.94 93 ASP A O 1
ATOM 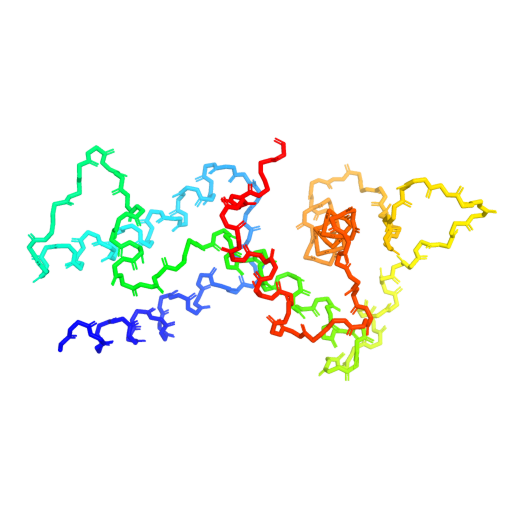805 N N . LEU A 1 94 ? 0.522 -9.313 -19.165 1.00 90.19 94 LEU A N 1
ATOM 806 C CA . LEU A 1 94 ? 1.015 -8.515 -18.041 1.00 90.19 94 LEU A CA 1
ATOM 807 C C . LEU A 1 94 ? 2.506 -8.742 -17.792 1.00 90.19 94 LEU A C 1
ATOM 809 O O . LEU A 1 94 ? 3.219 -7.786 -17.498 1.00 90.19 94 LEU A O 1
ATOM 813 N N . LEU A 1 95 ? 2.981 -9.985 -17.917 1.00 89.94 95 LEU A N 1
ATOM 814 C CA . LEU A 1 95 ? 4.399 -10.294 -17.756 1.00 89.94 95 LEU A CA 1
ATOM 815 C C . LEU A 1 95 ? 5.243 -9.637 -18.855 1.00 89.94 95 LEU A C 1
ATOM 817 O O . LEU A 1 95 ? 6.304 -9.096 -18.559 1.00 89.94 95 LEU A O 1
ATOM 821 N N . SER A 1 96 ? 4.754 -9.627 -20.099 1.00 91.12 96 SER A N 1
ATOM 822 C CA . SER A 1 96 ? 5.439 -8.991 -21.230 1.00 91.12 96 SER A CA 1
ATOM 823 C C . SER A 1 96 ? 5.544 -7.467 -21.094 1.00 91.12 96 SER A C 1
ATOM 825 O O . SER A 1 96 ? 6.493 -6.858 -21.588 1.00 91.12 96 SER A O 1
ATOM 827 N N . ASP A 1 97 ? 4.611 -6.845 -20.370 1.00 90.31 97 ASP A N 1
ATOM 828 C CA . ASP A 1 97 ? 4.631 -5.409 -20.102 1.00 90.31 97 ASP A CA 1
ATOM 829 C C . ASP A 1 97 ? 5.574 -5.006 -18.952 1.00 90.31 97 ASP A C 1
ATOM 831 O O . ASP A 1 97 ? 5.885 -3.816 -18.797 1.00 90.31 97 ASP A O 1
ATOM 835 N N . ILE A 1 98 ? 6.076 -5.961 -18.164 1.00 91.56 98 ILE A N 1
ATOM 836 C CA . ILE A 1 98 ? 7.033 -5.715 -17.077 1.00 91.56 98 ILE A CA 1
ATOM 837 C C . ILE A 1 98 ? 8.454 -5.735 -17.639 1.00 91.56 98 ILE A C 1
ATOM 839 O O . ILE A 1 98 ? 8.905 -6.724 -18.209 1.00 91.56 98 ILE A O 1
ATOM 843 N N . HIS A 1 99 ? 9.189 -4.639 -17.445 1.00 90.56 99 HIS A N 1
ATOM 844 C CA . HIS A 1 99 ? 10.546 -4.498 -17.973 1.00 90.56 99 HIS A CA 1
ATOM 845 C C . HIS A 1 99 ? 11.538 -4.563 -16.812 1.00 90.56 99 HIS A C 1
ATOM 847 O O . HIS A 1 99 ? 11.523 -3.714 -15.920 1.00 90.56 99 HIS A O 1
ATOM 853 N N . ILE A 1 100 ? 12.399 -5.582 -16.798 1.00 89.88 100 ILE A N 1
ATOM 854 C CA . ILE A 1 100 ? 13.456 -5.712 -15.789 1.00 89.88 100 ILE A CA 1
ATOM 855 C C . ILE A 1 100 ? 14.632 -4.835 -16.207 1.00 89.88 100 ILE A C 1
ATOM 857 O O . ILE A 1 100 ? 15.132 -4.927 -17.328 1.00 89.88 100 ILE A O 1
ATOM 861 N N . LYS A 1 101 ? 15.102 -3.997 -15.286 1.00 89.38 101 LYS A N 1
ATOM 862 C CA . LYS A 1 101 ? 16.257 -3.143 -15.526 1.00 89.38 101 LYS A CA 1
ATOM 863 C C . LYS A 1 101 ? 17.531 -3.976 -15.444 1.00 89.38 101 LYS A C 1
ATOM 865 O O . LYS A 1 101 ? 17.898 -4.452 -14.374 1.00 89.38 101 LYS A O 1
ATOM 870 N N . ILE A 1 102 ? 18.249 -4.073 -16.557 1.00 85.50 102 ILE A N 1
ATOM 871 C CA . ILE A 1 102 ? 19.556 -4.733 -16.619 1.00 85.50 102 ILE A CA 1
ATOM 872 C C . ILE A 1 102 ? 20.642 -3.647 -16.560 1.00 85.50 102 ILE A C 1
ATOM 874 O O . ILE A 1 102 ? 20.842 -2.920 -17.537 1.00 85.50 102 ILE A O 1
ATOM 878 N N . PRO A 1 103 ? 21.331 -3.457 -15.418 1.00 81.38 103 PRO A N 1
ATOM 879 C CA . PRO A 1 103 ? 22.354 -2.429 -15.306 1.00 81.38 103 PRO A CA 1
ATOM 880 C C . PRO A 1 103 ? 23.607 -2.829 -16.095 1.00 81.38 103 PRO A C 1
ATOM 882 O O . PRO A 1 103 ? 24.198 -3.876 -15.856 1.00 81.38 103 PRO A O 1
ATOM 885 N N . SER A 1 104 ? 24.071 -1.954 -16.989 1.00 83.00 104 SER A N 1
ATOM 886 C CA . SER A 1 104 ? 25.341 -2.150 -17.709 1.00 83.00 104 SER A CA 1
ATOM 887 C C . SER A 1 104 ? 26.575 -1.985 -16.814 1.00 83.00 104 SER A C 1
ATOM 889 O O . SER A 1 104 ? 27.665 -2.435 -17.157 1.00 83.00 104 SER A O 1
ATOM 891 N N . ARG A 1 105 ? 26.418 -1.314 -15.666 1.00 83.31 105 ARG A N 1
ATOM 892 C CA . ARG A 1 105 ? 27.454 -1.090 -14.652 1.00 83.31 105 ARG A CA 1
ATOM 893 C C . ARG A 1 105 ? 26.845 -1.220 -13.265 1.00 83.31 105 ARG A C 1
ATOM 895 O O . ARG A 1 105 ? 25.709 -0.800 -13.050 1.00 83.31 105 ARG A O 1
ATOM 902 N N . GLN A 1 106 ? 27.613 -1.730 -12.308 1.00 77.94 106 GLN A N 1
ATOM 903 C CA . GLN A 1 106 ? 27.176 -1.752 -10.915 1.00 77.94 106 GLN A CA 1
ATOM 904 C C . GLN A 1 106 ? 27.076 -0.314 -10.394 1.00 77.94 106 GLN A C 1
ATOM 906 O O . GLN A 1 106 ? 28.064 0.415 -10.334 1.00 77.94 106 GLN A O 1
ATOM 911 N N . THR A 1 107 ? 25.861 0.109 -10.051 1.00 80.06 107 THR A N 1
ATOM 912 C CA . THR A 1 107 ? 25.597 1.425 -9.459 1.00 80.06 107 THR A CA 1
ATOM 913 C C . THR A 1 107 ? 24.956 1.246 -8.089 1.00 80.06 107 THR A C 1
ATOM 915 O O . THR A 1 107 ? 24.418 0.187 -7.777 1.00 80.06 107 THR A O 1
ATOM 918 N N . ARG A 1 108 ? 24.969 2.298 -7.263 1.00 79.62 108 ARG A N 1
ATOM 919 C CA . ARG A 1 108 ? 24.257 2.293 -5.970 1.00 79.62 108 ARG A CA 1
ATOM 920 C C . ARG A 1 108 ? 22.731 2.242 -6.139 1.00 79.62 108 ARG A C 1
ATOM 922 O O . ARG A 1 108 ? 22.023 2.003 -5.168 1.00 79.62 108 ARG A O 1
ATOM 929 N N . ASN A 1 109 ? 22.225 2.482 -7.351 1.00 80.75 109 ASN A N 1
ATOM 930 C CA . ASN A 1 109 ? 20.807 2.392 -7.655 1.00 80.75 109 ASN A CA 1
ATOM 931 C C . ASN A 1 109 ? 20.409 0.921 -7.826 1.00 80.75 109 ASN A C 1
ATOM 933 O O . ASN A 1 109 ? 20.782 0.287 -8.810 1.00 80.75 109 ASN A O 1
ATOM 937 N N . LYS A 1 110 ? 19.622 0.420 -6.873 1.00 81.81 110 LYS A N 1
ATOM 938 C CA . LYS A 1 110 ? 19.114 -0.955 -6.848 1.00 81.81 110 LYS A CA 1
ATOM 939 C C . LYS A 1 110 ? 17.742 -1.123 -7.514 1.00 81.81 110 LYS A C 1
ATOM 941 O O . LYS A 1 110 ? 17.116 -2.149 -7.317 1.00 81.81 110 LYS A O 1
ATOM 946 N N . ALA A 1 111 ? 17.255 -0.143 -8.280 1.00 85.69 111 ALA A N 1
ATOM 947 C CA . ALA A 1 111 ? 15.976 -0.266 -8.984 1.00 85.69 111 ALA A CA 1
ATOM 948 C C . ALA A 1 111 ? 15.944 -1.531 -9.860 1.00 85.69 111 ALA A C 1
ATOM 950 O O . ALA A 1 111 ? 16.792 -1.694 -10.739 1.00 85.69 111 ALA A O 1
ATOM 951 N N . THR A 1 112 ? 14.957 -2.390 -9.616 1.00 87.62 112 THR A N 1
ATOM 952 C CA . THR A 1 112 ? 14.765 -3.685 -10.278 1.00 87.62 112 THR A CA 1
ATOM 953 C C . THR A 1 112 ? 14.047 -3.555 -11.615 1.00 87.62 112 THR A C 1
ATOM 955 O O . THR A 1 112 ? 14.331 -4.311 -12.540 1.00 87.62 112 THR A O 1
ATOM 958 N N . PHE A 1 113 ? 13.142 -2.584 -11.743 1.00 91.56 113 PHE A N 1
ATOM 959 C CA . PHE A 1 113 ? 12.299 -2.398 -12.923 1.00 91.56 113 PHE A CA 1
ATOM 960 C C . PHE A 1 113 ? 12.689 -1.156 -13.720 1.00 91.56 113 PHE A C 1
ATOM 962 O O . PHE A 1 113 ? 13.031 -0.106 -13.163 1.00 91.56 113 PHE A O 1
ATOM 969 N N . GLU A 1 114 ? 12.602 -1.265 -15.040 1.00 91.62 114 GLU A N 1
ATOM 970 C CA . GLU A 1 114 ? 12.738 -0.152 -15.967 1.00 91.62 114 GLU A CA 1
ATOM 971 C C . GLU A 1 114 ? 11.367 0.490 -16.205 1.00 91.62 114 GLU A C 1
ATOM 973 O O . GLU A 1 114 ? 10.424 -0.150 -16.662 1.00 91.62 114 GLU A O 1
ATOM 978 N N . LEU A 1 115 ? 11.245 1.779 -15.880 1.00 91.38 115 LEU A N 1
ATOM 979 C CA . LEU A 1 115 ? 9.990 2.513 -16.027 1.00 91.38 115 LEU A CA 1
ATOM 980 C C . LEU A 1 115 ? 9.908 3.169 -17.407 1.00 91.38 115 LEU A C 1
ATOM 982 O O . LEU A 1 115 ? 10.754 3.994 -17.767 1.00 91.38 115 LEU A O 1
ATOM 986 N N . LYS A 1 116 ? 8.852 2.841 -18.159 1.00 89.12 116 LYS A N 1
ATOM 987 C CA . LYS A 1 116 ? 8.508 3.525 -19.410 1.00 89.12 116 LYS A CA 1
ATOM 988 C C . LYS A 1 116 ? 8.083 4.963 -19.104 1.00 89.12 116 LYS A C 1
ATOM 990 O O . LYS A 1 116 ? 7.295 5.215 -18.203 1.00 89.12 116 LYS A O 1
ATOM 995 N N . LYS A 1 117 ? 8.568 5.929 -19.887 1.00 89.25 117 LYS A N 1
ATOM 996 C CA . LYS A 1 117 ? 8.101 7.318 -19.776 1.00 89.25 117 LYS A CA 1
ATOM 997 C C . LYS A 1 117 ? 6.742 7.462 -20.452 1.00 89.25 117 LYS A C 1
ATOM 999 O O . LYS A 1 117 ? 6.614 7.189 -21.646 1.00 89.25 117 LYS A O 1
ATOM 1004 N N . HIS A 1 118 ? 5.752 7.946 -19.714 1.00 90.25 118 HIS A N 1
ATOM 1005 C CA . HIS A 1 118 ? 4.412 8.187 -20.238 1.00 90.25 118 HIS A CA 1
ATOM 1006 C C . HIS A 1 118 ? 4.198 9.666 -20.586 1.00 90.25 118 HIS A C 1
ATOM 1008 O O . HIS A 1 118 ? 4.718 10.561 -19.926 1.00 90.25 118 HIS A O 1
ATOM 1014 N N . ARG A 1 119 ? 3.430 9.929 -21.653 1.00 90.94 119 ARG A N 1
ATOM 1015 C CA . ARG A 1 119 ? 3.093 11.299 -22.098 1.00 90.94 119 ARG A CA 1
ATOM 1016 C C . ARG A 1 119 ? 1.908 11.900 -21.342 1.00 90.94 119 ARG A C 1
ATOM 1018 O O . ARG A 1 119 ? 1.707 13.107 -21.385 1.00 90.94 119 ARG A O 1
ATOM 1025 N N . ASN A 1 120 ? 1.097 11.059 -20.710 1.00 92.06 120 ASN A N 1
ATOM 1026 C CA . ASN A 1 120 ? -0.132 11.444 -20.034 1.00 92.06 120 ASN A CA 1
ATOM 1027 C C . ASN A 1 120 ? -0.201 10.837 -18.628 1.00 92.06 120 ASN A C 1
ATOM 1029 O O . ASN A 1 120 ? 0.395 9.798 -18.341 1.00 92.06 120 ASN A O 1
ATOM 1033 N N . ASN A 1 121 ? -1.001 11.471 -17.771 1.00 88.44 121 ASN A N 1
ATOM 1034 C CA . ASN A 1 121 ? -1.226 11.013 -16.400 1.00 88.44 121 ASN A CA 1
ATOM 1035 C C . ASN A 1 121 ? -1.828 9.602 -16.355 1.00 88.44 121 ASN A C 1
ATOM 1037 O O . ASN A 1 121 ? -1.543 8.844 -15.436 1.00 88.44 121 ASN A O 1
ATOM 1041 N N . LEU A 1 122 ? -2.638 9.228 -17.351 1.00 87.69 122 LEU A N 1
ATOM 1042 C CA . LEU A 1 122 ? -3.242 7.898 -17.406 1.00 87.69 122 LEU A CA 1
ATOM 1043 C C . LEU A 1 122 ? -2.181 6.791 -17.450 1.00 87.69 122 LEU A C 1
ATOM 1045 O O . LEU A 1 122 ? -2.290 5.828 -16.699 1.00 87.69 122 LEU A O 1
ATOM 1049 N N . GLY A 1 123 ? -1.154 6.939 -18.293 1.00 88.31 123 GLY A N 1
ATOM 1050 C CA . GLY A 1 123 ? -0.047 5.986 -18.349 1.00 88.31 123 GLY A CA 1
ATOM 1051 C C . GLY A 1 123 ? 0.824 6.036 -17.094 1.00 88.31 123 GLY A C 1
ATOM 1052 O O . GLY A 1 123 ? 1.137 4.996 -16.526 1.00 88.31 123 GLY A O 1
ATOM 1053 N N . GLU A 1 124 ? 1.143 7.240 -16.608 1.00 88.50 124 GLU A N 1
ATOM 1054 C CA . GLU A 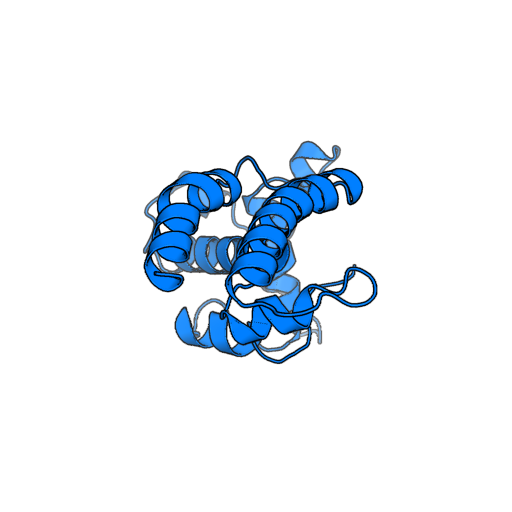1 124 ? 1.982 7.424 -15.413 1.00 88.50 124 GLU A CA 1
ATOM 1055 C C . GLU A 1 124 ? 1.376 6.770 -14.157 1.00 88.50 124 GLU A C 1
ATOM 1057 O O . GLU A 1 124 ? 2.105 6.223 -13.328 1.00 88.50 124 GLU A O 1
ATOM 1062 N N . TYR A 1 125 ? 0.045 6.783 -14.027 1.00 89.31 125 TYR A N 1
ATOM 1063 C CA . TYR A 1 125 ? -0.676 6.223 -12.875 1.00 89.31 125 TYR A CA 1
ATOM 1064 C C . TYR A 1 125 ? -1.389 4.898 -13.165 1.00 89.31 125 TYR A C 1
ATOM 1066 O O . TYR A 1 125 ? -2.156 4.416 -12.321 1.00 89.31 125 TYR A O 1
ATOM 1074 N N . ALA A 1 126 ? -1.119 4.292 -14.326 1.00 89.19 126 ALA A N 1
ATOM 1075 C CA . ALA A 1 126 ? -1.597 2.958 -14.658 1.00 89.19 126 ALA A CA 1
ATOM 1076 C C . ALA A 1 126 ? -1.131 1.945 -13.602 1.00 89.19 126 ALA A C 1
ATOM 1078 O O . ALA A 1 126 ? -0.035 2.064 -13.052 1.00 89.19 126 ALA A O 1
ATOM 1079 N N . THR A 1 127 ? -1.961 0.935 -13.335 1.00 89.19 127 THR A N 1
ATOM 1080 C CA . THR A 1 127 ? -1.747 -0.087 -12.293 1.00 89.19 127 THR A CA 1
ATOM 1081 C C . THR A 1 127 ? -0.350 -0.702 -12.367 1.00 89.19 127 THR A C 1
ATOM 1083 O O . THR A 1 127 ? 0.418 -0.619 -11.413 1.00 89.19 127 THR A O 1
ATOM 1086 N N . LEU A 1 128 ? 0.025 -1.249 -13.521 1.00 90.31 128 LEU A N 1
ATOM 1087 C CA . LEU A 1 128 ? 1.300 -1.940 -13.700 1.00 90.31 128 LEU A CA 1
ATOM 1088 C C . LEU A 1 128 ? 2.507 -0.990 -13.600 1.00 90.31 128 LEU A C 1
ATOM 1090 O O . LEU A 1 128 ? 3.540 -1.353 -13.035 1.00 90.31 128 LEU A O 1
ATOM 1094 N N . HIS A 1 129 ? 2.377 0.242 -14.101 1.00 91.69 129 HIS A N 1
ATOM 1095 C CA . HIS A 1 129 ? 3.436 1.249 -14.015 1.00 91.69 129 HIS A CA 1
ATOM 1096 C C . HIS A 1 129 ? 3.663 1.700 -12.565 1.00 91.69 129 HIS A C 1
ATOM 1098 O O . HIS A 1 129 ? 4.799 1.699 -12.084 1.00 91.69 129 HIS A O 1
ATOM 1104 N N . ARG A 1 130 ? 2.588 2.007 -11.819 1.00 90.50 130 ARG A N 1
ATOM 1105 C CA . ARG A 1 130 ? 2.709 2.384 -10.402 1.00 90.50 130 ARG A CA 1
ATOM 1106 C C . ARG A 1 130 ? 3.247 1.243 -9.540 1.00 90.50 130 ARG A C 1
ATOM 1108 O O . ARG A 1 130 ? 4.058 1.514 -8.661 1.00 90.50 130 ARG A O 1
ATOM 1115 N N . CYS A 1 131 ? 2.873 -0.009 -9.822 1.00 90.75 131 CYS A N 1
ATOM 1116 C CA . CYS A 1 131 ? 3.396 -1.175 -9.107 1.00 90.75 131 CYS A CA 1
ATOM 1117 C C . CYS A 1 131 ? 4.919 -1.277 -9.266 1.00 90.75 131 CYS A C 1
ATOM 1119 O O . CYS A 1 131 ? 5.634 -1.383 -8.273 1.00 90.75 131 CYS A O 1
ATOM 1121 N N . GLN A 1 132 ? 5.428 -1.173 -10.501 1.00 92.19 132 GLN A N 1
ATOM 1122 C CA . GLN A 1 132 ? 6.871 -1.184 -10.781 1.00 92.19 132 GLN A CA 1
ATOM 1123 C C . GLN A 1 132 ? 7.593 -0.004 -10.114 1.00 92.19 132 GLN A C 1
ATOM 1125 O O . GLN A 1 132 ? 8.666 -0.169 -9.532 1.00 92.19 132 GLN A O 1
ATOM 1130 N N . LYS A 1 133 ? 6.989 1.191 -10.143 1.00 91.00 133 LYS A N 1
ATOM 1131 C CA . LYS A 1 133 ? 7.538 2.391 -9.493 1.00 91.00 133 LYS A CA 1
ATOM 1132 C C . LYS A 1 133 ? 7.659 2.208 -7.982 1.00 91.00 133 LYS A C 1
ATOM 1134 O O . LYS A 1 133 ? 8.690 2.541 -7.402 1.00 91.00 133 LYS A O 1
ATOM 1139 N N . LEU A 1 134 ? 6.629 1.651 -7.357 1.00 88.94 134 LEU A N 1
ATOM 1140 C CA . LEU A 1 134 ? 6.582 1.399 -5.923 1.00 88.94 134 LEU A CA 1
ATOM 1141 C C . LEU A 1 134 ? 7.584 0.303 -5.521 1.00 88.94 134 LEU A C 1
ATOM 1143 O O . LEU A 1 134 ? 8.325 0.466 -4.552 1.00 88.94 134 LEU A O 1
ATOM 1147 N N . TRP A 1 135 ? 7.715 -0.753 -6.322 1.00 89.19 135 TRP A N 1
ATOM 1148 C CA . TRP A 1 135 ? 8.749 -1.767 -6.124 1.00 89.19 135 TRP A CA 1
ATOM 1149 C C . TRP A 1 135 ? 10.170 -1.221 -6.226 1.00 89.19 135 TRP A C 1
ATOM 1151 O O . TRP A 1 135 ? 11.022 -1.598 -5.428 1.00 89.19 135 TRP A O 1
ATOM 1161 N N . ASN A 1 136 ? 10.433 -0.297 -7.150 1.00 90.31 136 ASN A N 1
ATOM 1162 C CA . ASN A 1 136 ? 11.735 0.359 -7.224 1.00 90.31 136 ASN A CA 1
ATOM 1163 C C . ASN A 1 136 ? 12.066 1.124 -5.931 1.00 90.31 136 ASN A C 1
ATOM 1165 O O . ASN A 1 136 ? 13.214 1.092 -5.489 1.00 90.31 136 ASN A O 1
ATOM 1169 N N . LEU A 1 137 ? 11.076 1.755 -5.286 1.00 87.31 137 LEU A N 1
ATOM 1170 C CA . LEU A 1 137 ? 11.259 2.388 -3.973 1.00 87.31 137 LEU A CA 1
ATOM 1171 C C . LEU A 1 137 ? 11.561 1.353 -2.881 1.00 87.31 137 LEU A C 1
ATOM 1173 O O . LEU A 1 137 ? 12.455 1.566 -2.061 1.00 87.31 137 LEU A O 1
ATOM 1177 N N . ALA A 1 138 ? 10.850 0.222 -2.884 1.00 83.69 138 ALA A N 1
ATOM 1178 C CA . ALA A 1 138 ? 11.083 -0.872 -1.941 1.00 83.69 138 ALA A CA 1
ATOM 1179 C C . ALA A 1 138 ? 12.465 -1.527 -2.138 1.00 83.69 138 ALA A C 1
ATOM 1181 O O . ALA A 1 138 ? 13.164 -1.818 -1.168 1.00 83.69 138 ALA A O 1
ATOM 1182 N N . SER A 1 139 ? 12.915 -1.680 -3.383 1.00 83.31 139 SER A N 1
ATOM 1183 C CA . SER A 1 139 ? 14.201 -2.305 -3.697 1.00 83.31 139 SER A CA 1
ATOM 1184 C C . SER A 1 139 ? 15.401 -1.465 -3.264 1.00 83.31 139 SER A C 1
ATOM 1186 O O . SER A 1 139 ? 16.392 -1.992 -2.753 1.00 83.31 139 SER A O 1
ATOM 1188 N N . VAL A 1 140 ? 15.288 -0.134 -3.331 1.00 79.94 140 VAL A N 1
ATOM 1189 C CA . VAL A 1 140 ? 16.290 0.773 -2.745 1.00 79.94 140 VAL A CA 1
ATOM 1190 C C . VAL A 1 140 ? 16.431 0.558 -1.232 1.00 79.94 140 VAL A C 1
ATOM 1192 O O . VAL A 1 140 ? 17.536 0.678 -0.704 1.00 79.94 140 VAL A O 1
ATOM 1195 N N . ARG A 1 141 ? 15.352 0.168 -0.540 1.00 76.25 141 ARG A N 1
ATOM 1196 C CA . ARG A 1 141 ? 15.365 -0.186 0.891 1.00 76.25 141 ARG A CA 1
ATOM 1197 C C . ARG A 1 141 ? 15.887 -1.602 1.174 1.00 76.25 141 ARG A C 1
ATOM 1199 O O . ARG A 1 141 ? 15.964 -1.990 2.333 1.00 76.25 141 ARG A O 1
ATOM 1206 N N . GLY A 1 142 ? 16.283 -2.356 0.147 1.00 75.69 142 GLY A N 1
ATOM 1207 C CA . GLY A 1 142 ? 16.827 -3.709 0.282 1.00 75.69 142 GLY A CA 1
ATOM 1208 C C . GLY A 1 142 ? 15.791 -4.828 0.177 1.00 75.69 142 GLY A C 1
ATOM 1209 O O . GLY A 1 142 ? 16.126 -5.972 0.470 1.00 75.69 142 GLY A O 1
ATOM 1210 N N . VAL A 1 143 ? 14.559 -4.527 -0.248 1.00 78.25 143 VAL A N 1
ATOM 1211 C CA . VAL A 1 143 ? 13.538 -5.552 -0.502 1.00 78.25 143 VAL A CA 1
ATOM 1212 C C . VAL A 1 143 ? 13.736 -6.139 -1.900 1.00 78.25 143 VAL A C 1
ATOM 1214 O O . VAL A 1 143 ? 13.588 -5.447 -2.905 1.00 78.25 143 VAL A O 1
ATOM 1217 N N . ASP A 1 144 ? 14.065 -7.423 -1.969 1.00 79.69 144 ASP A N 1
ATOM 1218 C CA . ASP A 1 144 ? 14.120 -8.178 -3.220 1.00 79.69 144 ASP A CA 1
ATOM 1219 C C . ASP A 1 144 ? 12.728 -8.710 -3.597 1.00 79.69 144 ASP A C 1
ATOM 1221 O O . ASP A 1 144 ? 12.007 -9.223 -2.742 1.00 79.69 144 ASP A O 1
ATOM 1225 N N . VAL A 1 145 ? 12.348 -8.576 -4.867 1.00 80.69 145 VAL A N 1
ATOM 1226 C CA . VAL A 1 145 ? 11.069 -9.062 -5.405 1.00 80.69 145 VAL A CA 1
ATOM 1227 C C . VAL A 1 145 ? 11.091 -10.564 -5.699 1.00 80.69 145 VAL A C 1
ATOM 1229 O O . VAL A 1 145 ? 10.041 -11.197 -5.673 1.00 80.69 145 VAL A O 1
ATOM 1232 N N . PHE A 1 146 ? 12.269 -11.143 -5.952 1.00 80.75 146 PHE A N 1
ATOM 1233 C CA . PHE A 1 146 ? 12.404 -12.548 -6.355 1.00 80.75 146 PHE A CA 1
ATOM 1234 C C . PHE A 1 146 ? 12.596 -13.493 -5.165 1.00 80.75 146 PHE A C 1
ATOM 1236 O O . PHE A 1 146 ? 12.164 -14.640 -5.207 1.00 80.75 146 PHE A O 1
ATOM 1243 N N . ALA A 1 147 ? 13.261 -13.023 -4.107 1.00 7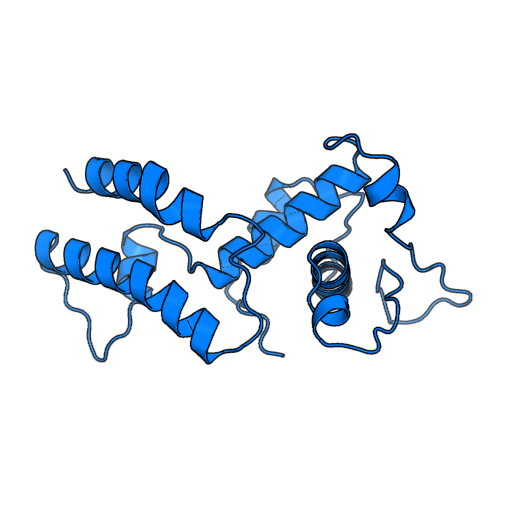2.81 147 ALA A N 1
ATOM 1244 C CA . ALA A 1 147 ? 13.648 -13.864 -2.974 1.00 72.81 147 ALA A CA 1
ATOM 1245 C C . ALA A 1 147 ? 12.701 -13.764 -1.766 1.00 72.81 147 ALA A C 1
ATOM 1247 O O . ALA A 1 147 ? 12.662 -14.672 -0.935 1.00 72.81 147 ALA A O 1
ATOM 1248 N N . ASN A 1 148 ? 11.960 -12.661 -1.624 1.00 69.88 148 ASN A N 1
ATOM 1249 C CA . ASN A 1 148 ? 11.134 -12.439 -0.441 1.00 69.88 148 ASN A CA 1
ATOM 1250 C C . ASN A 1 148 ? 9.754 -13.064 -0.585 1.00 69.88 148 ASN A C 1
ATOM 1252 O O . ASN A 1 148 ? 9.075 -12.847 -1.576 1.00 69.88 148 ASN A O 1
ATOM 1256 N N . ASN A 1 149 ? 9.297 -13.750 0.463 1.00 71.00 149 ASN A N 1
ATOM 1257 C CA . ASN A 1 149 ? 7.911 -14.193 0.543 1.00 71.00 149 ASN A CA 1
ATOM 1258 C C . ASN A 1 149 ? 6.968 -12.992 0.762 1.00 71.00 149 ASN A C 1
ATOM 1260 O O . ASN A 1 149 ? 7.343 -11.982 1.365 1.00 71.00 149 ASN A O 1
ATOM 1264 N N . THR A 1 150 ? 5.713 -13.136 0.344 1.00 68.81 150 THR A N 1
ATOM 1265 C CA . THR A 1 150 ? 4.628 -12.161 0.540 1.00 68.81 150 THR A CA 1
ATOM 1266 C C . THR A 1 150 ? 4.507 -11.673 1.987 1.00 68.81 150 THR A C 1
ATOM 1268 O O . THR A 1 150 ? 4.306 -10.485 2.217 1.00 68.81 150 THR A O 1
ATOM 1271 N N . SER A 1 151 ? 4.711 -12.550 2.971 1.00 65.31 151 SER A N 1
ATOM 1272 C CA . SER A 1 151 ? 4.723 -12.211 4.399 1.00 65.31 151 SER A CA 1
ATOM 1273 C C . SER A 1 151 ? 5.884 -11.294 4.799 1.00 65.31 151 SER A C 1
ATOM 1275 O O . SER A 1 151 ? 5.691 -10.375 5.590 1.00 65.31 151 SER A O 1
ATOM 1277 N N . ASN A 1 152 ? 7.075 -11.482 4.223 1.00 64.81 152 ASN A N 1
ATOM 1278 C CA . ASN A 1 152 ? 8.224 -10.606 4.469 1.00 64.81 152 ASN A CA 1
ATOM 1279 C C . ASN A 1 152 ? 8.014 -9.229 3.843 1.00 64.81 152 ASN A C 1
ATOM 1281 O O . ASN A 1 152 ? 8.380 -8.227 4.450 1.00 64.81 152 ASN A O 1
ATOM 1285 N N . ILE A 1 153 ? 7.388 -9.184 2.662 1.00 67.75 153 ILE A N 1
ATOM 1286 C CA . ILE A 1 153 ? 6.998 -7.931 2.012 1.00 67.75 153 ILE A CA 1
ATOM 1287 C C . ILE A 1 153 ? 6.055 -7.159 2.936 1.00 67.75 153 ILE A C 1
ATOM 1289 O O . ILE A 1 153 ? 6.306 -5.993 3.188 1.00 67.75 153 ILE A O 1
ATOM 1293 N N . LEU A 1 154 ? 5.040 -7.804 3.515 1.00 67.31 154 LEU A N 1
ATOM 1294 C CA . LEU A 1 154 ? 4.111 -7.163 4.456 1.00 67.31 154 LEU A CA 1
ATOM 1295 C C . LEU A 1 154 ? 4.815 -6.650 5.724 1.00 67.31 154 LEU A C 1
ATOM 1297 O O . LEU A 1 154 ? 4.699 -5.473 6.054 1.00 67.31 154 LEU A O 1
ATOM 1301 N N . ASN A 1 155 ? 5.637 -7.485 6.364 1.00 61.94 155 ASN A N 1
ATOM 1302 C CA . ASN A 1 155 ? 6.344 -7.119 7.597 1.00 61.94 155 ASN A CA 1
ATOM 1303 C C . ASN A 1 155 ? 7.341 -5.960 7.403 1.00 61.94 155 ASN A C 1
ATOM 1305 O O . ASN A 1 155 ? 7.502 -5.128 8.292 1.00 61.94 155 ASN A O 1
ATOM 1309 N N . LEU A 1 156 ? 8.001 -5.876 6.242 1.00 55.72 156 LEU A N 1
ATOM 1310 C CA . LEU A 1 156 ? 8.913 -4.773 5.902 1.00 55.72 156 LEU A CA 1
ATOM 1311 C C . LEU A 1 156 ? 8.178 -3.452 5.613 1.00 55.72 156 LEU A C 1
ATOM 1313 O O . LEU A 1 156 ? 8.806 -2.391 5.624 1.00 55.72 156 LEU A O 1
ATOM 1317 N N . LEU A 1 157 ? 6.866 -3.503 5.362 1.00 55.62 157 LEU A N 1
ATOM 1318 C CA . LEU A 1 157 ? 6.007 -2.336 5.130 1.00 55.62 157 LEU A CA 1
ATOM 1319 C C . LEU A 1 157 ? 5.285 -1.877 6.410 1.00 55.62 157 LEU A C 1
ATOM 1321 O O . LEU A 1 157 ? 4.926 -0.705 6.501 1.00 55.62 157 LEU A O 1
ATOM 1325 N N . ASP A 1 158 ? 5.134 -2.761 7.403 1.00 52.28 158 ASP A N 1
ATOM 1326 C CA . ASP A 1 158 ? 4.493 -2.487 8.700 1.00 52.28 158 ASP A CA 1
ATOM 1327 C C . ASP A 1 158 ? 5.404 -1.731 9.700 1.00 52.28 158 ASP A C 1
ATOM 1329 O O . ASP A 1 158 ? 4.929 -1.204 10.711 1.00 52.28 158 ASP A O 1
ATOM 1333 N N . CYS A 1 159 ? 6.711 -1.605 9.427 1.00 44.28 159 CYS A N 1
ATOM 1334 C CA . CYS A 1 159 ? 7.650 -0.838 10.256 1.00 44.28 159 CYS A CA 1
ATOM 1335 C C . CYS A 1 159 ? 7.519 0.687 10.041 1.00 44.28 159 CYS A C 1
ATOM 1337 O O . CYS A 1 159 ? 8.311 1.285 9.317 1.00 44.28 159 CYS A O 1
ATOM 1339 N N . GLU A 1 160 ? 6.515 1.303 10.677 1.00 44.31 160 GLU A N 1
ATOM 1340 C CA . GLU A 1 160 ? 6.372 2.728 11.075 1.00 44.31 160 GLU A CA 1
ATOM 1341 C C . GLU A 1 160 ? 6.689 3.868 10.067 1.00 44.31 160 GLU A C 1
ATOM 1343 O O . GLU A 1 160 ? 6.567 5.036 10.423 1.00 44.31 160 GLU A O 1
ATOM 1348 N N . ASN A 1 161 ? 7.006 3.598 8.798 1.00 45.34 161 ASN A N 1
ATOM 1349 C CA . ASN A 1 161 ? 7.362 4.615 7.795 1.00 45.34 161 ASN A CA 1
ATOM 1350 C C . ASN A 1 161 ? 6.585 4.444 6.480 1.00 45.34 161 ASN A C 1
ATOM 1352 O O . ASN A 1 161 ? 7.166 4.296 5.396 1.00 45.34 161 ASN A O 1
ATOM 1356 N N . PHE A 1 162 ? 5.258 4.485 6.598 1.00 45.38 162 PHE A N 1
ATOM 1357 C CA . PHE A 1 162 ? 4.306 4.697 5.506 1.00 45.38 162 PHE A CA 1
ATOM 1358 C C . PHE A 1 162 ? 3.366 5.859 5.873 1.00 45.38 162 PHE A C 1
ATOM 1360 O O . PHE A 1 162 ? 3.006 5.984 7.044 1.00 45.38 162 PHE A O 1
ATOM 1367 N N . PRO A 1 163 ? 2.930 6.702 4.920 1.00 44.84 163 PRO A N 1
ATOM 1368 C CA . PRO A 1 163 ? 2.979 6.518 3.470 1.00 44.84 163 PRO A CA 1
ATOM 1369 C C . PRO A 1 163 ? 4.336 6.884 2.859 1.00 44.84 163 PRO A C 1
ATOM 1371 O O . PRO A 1 163 ? 5.096 7.668 3.423 1.00 44.84 163 PRO A O 1
ATOM 1374 N N . PHE A 1 164 ? 4.627 6.348 1.669 1.00 46.38 164 PHE A N 1
ATOM 1375 C CA . PHE A 1 164 ? 5.593 6.971 0.764 1.00 46.38 164 PHE A CA 1
ATOM 1376 C C . PHE A 1 164 ? 5.079 8.374 0.404 1.00 46.38 164 PHE A C 1
ATOM 1378 O O . PHE A 1 164 ? 4.368 8.547 -0.585 1.00 46.38 164 PHE A O 1
ATOM 1385 N N . THR A 1 165 ? 5.383 9.376 1.225 1.00 33.03 165 THR A N 1
ATOM 1386 C CA . THR A 1 165 ? 5.329 10.768 0.785 1.00 33.03 165 THR A CA 1
ATOM 1387 C C . THR A 1 165 ? 6.342 10.908 -0.340 1.00 33.03 165 THR A C 1
ATOM 1389 O O . THR A 1 165 ? 7.537 10.698 -0.124 1.00 33.03 165 THR A O 1
ATOM 1392 N N . ILE A 1 166 ? 5.827 11.158 -1.545 1.00 31.55 166 ILE A N 1
ATOM 1393 C CA . ILE A 1 166 ? 6.604 11.675 -2.675 1.00 31.55 166 ILE A CA 1
ATOM 1394 C C . ILE A 1 166 ? 7.289 12.968 -2.233 1.00 31.55 166 ILE A C 1
ATOM 1396 O O . ILE A 1 166 ? 6.611 13.762 -1.539 1.00 31.55 166 ILE A O 1
#

Sequence (166 aa):
MNEVLKVLYFAYVRSVMEYPVWSPHYEYQKKLLESVQHRFLKFLAFKTKQQIPNHDYKAIEKTHNIINLEARRQIYDLTFLHKIINNEIHSSDLLSDIHIKIPSRQTRNKATFELKKHRNNLGEYATLHRCQKLWNLASVRGVDVFANNTSNILNLLDCENFPFTI

Secondary structure (DSSP, 8-state):
-HHHHHHHHIIIIIHHHTSTT----SHHHHHHHHHHHHHHHHHHHHHHT---GGG--HHHHHHHT---HHHHHHHHHHHHHHHHHTTSS--HHHHHH--B---SS--S----BPPPPPSSHHHHT-HHHHHHHHHHHHHHTT--TTT--HHHHHHHHSSS--S---

Organism: NCBI:txid428564